Protein AF-A0A515KL90-F1 (afdb_monomer_lite)

Secondary structure (DSSP, 8-state):
-----HHHHHHHHHHHHHHTT---------------------------------GGG-EEE-S-S-GGG-EEEEEEE-TTS-EEEEEEESTTSPPEEEEEE-HHHHHHHHHHHHHHHHHHHHHHHHHHHH---------------

Structure (mmCIF, N/CA/C/O backbone):
data_AF-A0A515KL90-F1
#
_entry.id   AF-A0A515KL90-F1
#
loop_
_atom_site.group_PDB
_atom_site.id
_atom_site.type_symbol
_atom_site.label_atom_id
_atom_site.label_alt_id
_atom_site.label_comp_id
_atom_site.label_asym_id
_atom_site.label_entity_id
_atom_site.label_seq_id
_atom_site.pdbx_PDB_ins_code
_atom_site.Cartn_x
_atom_site.Cartn_y
_atom_site.Cartn_z
_atom_site.occupancy
_atom_site.B_iso_or_equiv
_atom_site.auth_seq_id
_atom_site.auth_comp_id
_atom_site.auth_asym_id
_atom_site.auth_atom_id
_atom_site.pdbx_PDB_model_num
ATOM 1 N N . MET A 1 1 ? -17.545 51.497 -11.506 1.00 38.62 1 MET A N 1
ATOM 2 C CA . MET A 1 1 ? -17.736 50.418 -10.517 1.00 38.62 1 MET A CA 1
ATOM 3 C C . MET A 1 1 ? -17.030 49.197 -11.082 1.00 38.62 1 MET A C 1
ATOM 5 O O . MET A 1 1 ? -17.536 48.622 -12.034 1.00 38.62 1 MET A O 1
ATOM 9 N N . THR A 1 2 ? -15.804 48.921 -10.634 1.00 57.00 2 THR A N 1
ATOM 10 C CA . THR A 1 2 ? -14.936 47.894 -11.232 1.00 57.00 2 THR A CA 1
ATOM 11 C C . THR A 1 2 ? -15.284 46.550 -10.607 1.00 57.00 2 THR A C 1
ATOM 13 O O . THR A 1 2 ? -15.122 46.346 -9.409 1.00 57.00 2 THR A O 1
ATOM 16 N N . GLN A 1 3 ? -15.892 45.702 -11.425 1.00 58.38 3 GLN A N 1
ATOM 17 C CA . GLN A 1 3 ? -16.399 44.380 -11.093 1.00 58.38 3 GLN A CA 1
ATOM 18 C C . GLN A 1 3 ? -15.231 43.485 -10.653 1.00 58.38 3 GLN A C 1
ATOM 20 O O . GLN A 1 3 ? -14.268 43.358 -11.401 1.00 58.38 3 GLN A O 1
ATOM 25 N N . ASN A 1 4 ? -15.307 42.912 -9.445 1.00 65.56 4 ASN A N 1
ATOM 26 C CA . ASN A 1 4 ? -14.346 41.927 -8.937 1.00 65.56 4 ASN A CA 1
ATOM 27 C C . ASN A 1 4 ? -14.208 40.789 -9.952 1.00 65.56 4 ASN A C 1
ATOM 29 O O . ASN A 1 4 ? -15.137 39.993 -10.118 1.00 65.56 4 ASN A O 1
ATOM 33 N N . ASP A 1 5 ? -13.070 40.742 -10.640 1.00 77.44 5 ASP A N 1
ATOM 34 C CA . ASP A 1 5 ? -12.732 39.644 -11.531 1.00 77.44 5 ASP A CA 1
ATOM 35 C C . ASP A 1 5 ? -12.526 38.385 -10.665 1.00 77.44 5 ASP A C 1
ATOM 37 O O . ASP A 1 5 ? -11.712 38.404 -9.734 1.00 77.44 5 ASP A O 1
ATOM 41 N N . PRO A 1 6 ? -13.265 37.290 -10.912 1.00 74.69 6 PRO A N 1
ATOM 42 C CA . PRO A 1 6 ? -13.097 36.040 -10.172 1.00 74.69 6 PRO A CA 1
ATOM 43 C C . PRO A 1 6 ? -11.667 35.479 -10.260 1.00 74.69 6 PRO A C 1
ATOM 45 O O . PRO A 1 6 ? -11.245 34.740 -9.370 1.00 74.69 6 PRO A O 1
ATOM 48 N N . THR A 1 7 ? -10.903 35.860 -11.285 1.00 76.25 7 THR A N 1
ATOM 49 C CA . THR A 1 7 ? -9.489 35.503 -11.449 1.00 76.25 7 THR A CA 1
ATOM 50 C C . THR A 1 7 ? -8.610 36.185 -10.401 1.00 76.25 7 THR A C 1
ATOM 52 O O . THR A 1 7 ? -7.767 35.529 -9.792 1.00 76.25 7 THR A O 1
ATOM 55 N N . ASP A 1 8 ? -8.845 37.469 -10.123 1.00 76.31 8 ASP A N 1
ATOM 56 C CA . ASP A 1 8 ? -8.096 38.229 -9.112 1.00 76.31 8 ASP A CA 1
ATOM 57 C C . ASP A 1 8 ? -8.359 37.679 -7.707 1.00 76.31 8 ASP A C 1
ATOM 59 O O . ASP A 1 8 ? -7.444 37.534 -6.895 1.00 76.31 8 ASP A O 1
ATOM 63 N N . HIS A 1 9 ? -9.604 37.271 -7.441 1.00 78.81 9 HIS A N 1
ATOM 64 C CA . HIS A 1 9 ? -9.962 36.623 -6.182 1.00 78.81 9 HIS A CA 1
ATOM 65 C C . HIS A 1 9 ? -9.273 35.256 -6.019 1.00 78.81 9 HIS A C 1
ATOM 67 O O . HIS A 1 9 ? -8.846 34.900 -4.918 1.00 78.81 9 HIS A O 1
ATOM 73 N N . ALA A 1 10 ? -9.139 34.483 -7.101 1.00 82.31 10 ALA A N 1
ATOM 74 C CA . ALA A 1 10 ? -8.422 33.210 -7.074 1.00 82.31 10 ALA A CA 1
ATOM 75 C C . ALA A 1 10 ? -6.915 33.408 -6.833 1.00 82.31 10 ALA A C 1
ATOM 77 O O . ALA A 1 10 ? -6.324 32.698 -6.018 1.00 82.31 10 ALA A O 1
ATOM 78 N N . LEU A 1 11 ? -6.302 34.404 -7.480 1.00 82.56 11 LEU A N 1
ATOM 79 C CA . LEU A 1 11 ? -4.885 34.728 -7.296 1.00 82.56 11 LEU A CA 1
ATOM 80 C C . LEU A 1 11 ? -4.586 35.243 -5.880 1.00 82.56 11 LEU A C 1
ATOM 82 O O . LEU A 1 11 ? -3.605 34.812 -5.274 1.00 82.56 11 LEU A O 1
ATOM 86 N N . ALA A 1 12 ? -5.454 36.086 -5.315 1.00 85.12 12 ALA A N 1
ATOM 87 C CA . ALA A 1 12 ? -5.316 36.573 -3.943 1.00 85.12 12 ALA A CA 1
ATOM 88 C C . ALA A 1 12 ? -5.388 35.436 -2.905 1.00 85.12 12 ALA A C 1
ATOM 90 O O . ALA A 1 12 ? -4.605 35.410 -1.953 1.00 85.12 12 ALA A O 1
ATOM 91 N N . ALA A 1 13 ? -6.280 34.459 -3.107 1.00 78.19 13 ALA A N 1
ATOM 92 C CA . ALA A 1 13 ? -6.400 33.300 -2.224 1.00 78.19 13 ALA A CA 1
ATOM 93 C C . ALA A 1 13 ? -5.145 32.409 -2.253 1.00 78.19 13 ALA A C 1
ATOM 95 O O . ALA A 1 13 ? -4.674 31.968 -1.205 1.00 78.19 13 ALA A O 1
ATOM 96 N N . ILE A 1 14 ? -4.565 32.183 -3.438 1.00 78.31 14 ILE A N 1
ATOM 97 C CA . ILE A 1 14 ? -3.332 31.393 -3.591 1.00 78.31 14 ILE A CA 1
ATOM 98 C C . ILE A 1 14 ? -2.137 32.119 -2.953 1.00 78.31 14 ILE A C 1
ATOM 100 O O . ILE A 1 14 ? -1.339 31.487 -2.260 1.00 78.31 14 ILE A O 1
ATOM 104 N N . ALA A 1 15 ? -2.036 33.442 -3.128 1.00 77.69 15 ALA A N 1
ATOM 105 C CA . ALA A 1 15 ? -0.982 34.249 -2.513 1.00 77.69 15 ALA A CA 1
ATOM 106 C C . ALA A 1 15 ? -1.043 34.214 -0.976 1.00 77.69 15 ALA A C 1
ATOM 108 O O . ALA A 1 15 ? -0.008 34.072 -0.330 1.00 77.69 15 ALA A O 1
ATOM 109 N N . SER A 1 16 ? -2.248 34.261 -0.393 1.00 73.00 16 SER A N 1
ATOM 110 C CA . SER A 1 16 ? -2.429 34.169 1.060 1.00 73.00 16 SER A CA 1
ATOM 111 C C . SER A 1 16 ? -1.904 32.844 1.620 1.00 73.00 16 SER A C 1
ATOM 113 O O . SER A 1 16 ? -1.227 32.844 2.639 1.00 73.00 16 SER A O 1
ATOM 115 N N . ILE A 1 17 ? -2.126 31.718 0.938 1.00 74.62 17 ILE A N 1
ATOM 116 C CA . ILE A 1 17 ? -1.664 30.399 1.407 1.00 74.62 17 ILE A CA 1
ATOM 117 C C . ILE A 1 17 ? -0.127 30.296 1.400 1.00 74.62 17 ILE A C 1
ATOM 119 O O . ILE A 1 17 ? 0.454 29.715 2.318 1.00 74.62 17 ILE A O 1
ATOM 123 N N . LEU A 1 18 ? 0.543 30.871 0.394 1.00 69.00 18 LEU A N 1
ATOM 124 C CA . LEU A 1 18 ? 2.009 30.862 0.317 1.00 69.00 18 LEU A CA 1
ATOM 125 C C . LEU A 1 18 ? 2.672 31.756 1.375 1.00 69.00 18 LEU A C 1
ATOM 127 O O . LEU A 1 18 ? 3.726 31.388 1.891 1.00 69.00 18 LEU A O 1
ATOM 131 N N . ASP A 1 19 ? 2.053 32.885 1.722 1.00 61.62 19 ASP A N 1
ATOM 132 C CA . ASP A 1 19 ? 2.598 33.849 2.690 1.00 61.62 19 ASP A CA 1
ATOM 133 C C . ASP A 1 19 ? 2.660 33.286 4.126 1.00 61.62 19 ASP A C 1
ATOM 135 O O . ASP A 1 19 ? 3.561 33.611 4.894 1.00 61.62 19 ASP A O 1
ATOM 139 N N . HIS A 1 20 ? 1.780 32.338 4.470 1.00 58.44 20 HIS A N 1
ATOM 140 C CA . HIS A 1 20 ? 1.755 31.696 5.795 1.00 58.44 20 HIS A CA 1
ATOM 141 C C . HIS A 1 20 ? 2.801 30.576 5.976 1.00 58.44 20 HIS A C 1
ATOM 143 O O . HIS A 1 20 ? 2.904 30.002 7.056 1.00 58.44 20 HIS A O 1
ATOM 149 N N . SER A 1 21 ? 3.586 30.230 4.948 1.00 54.78 21 SER A N 1
ATOM 150 C CA . SER A 1 21 ? 4.538 29.102 5.012 1.00 54.78 21 SER A CA 1
ATOM 151 C C . SER A 1 21 ? 5.957 29.490 5.450 1.00 54.78 21 SER A C 1
ATOM 153 O O . SER A 1 21 ? 6.884 28.695 5.291 1.00 54.78 21 SER A O 1
ATOM 155 N N . HIS A 1 22 ? 6.165 30.693 5.995 1.00 48.72 22 HIS A N 1
ATOM 156 C CA . HIS A 1 22 ? 7.507 31.177 6.330 1.00 48.72 22 HIS A CA 1
ATOM 157 C C . HIS A 1 22 ? 7.631 31.798 7.730 1.00 48.72 22 HIS A C 1
ATOM 159 O O . HIS A 1 22 ? 8.278 32.828 7.907 1.00 48.72 22 HIS A O 1
ATOM 165 N N . GLU A 1 23 ? 7.088 31.134 8.751 1.00 45.34 23 GLU A N 1
ATOM 166 C CA . GLU A 1 23 ? 7.444 31.413 10.147 1.00 45.34 23 GLU A CA 1
ATOM 167 C C . GLU A 1 23 ? 8.494 30.405 10.640 1.00 45.34 23 GLU A C 1
ATOM 169 O O . GLU A 1 23 ? 8.210 29.266 11.007 1.00 45.34 23 GLU A O 1
ATOM 174 N N . LYS A 1 24 ? 9.755 30.846 10.617 1.00 48.97 24 LYS A N 1
ATOM 175 C CA . LYS A 1 24 ? 10.867 30.226 11.346 1.00 48.97 24 LYS A CA 1
ATOM 176 C C . LYS A 1 24 ? 10.708 30.491 12.847 1.00 48.97 24 LYS A C 1
ATOM 178 O O . LYS A 1 24 ? 10.424 31.629 13.215 1.00 48.97 24 LYS A O 1
ATOM 183 N N . PRO A 1 25 ? 11.117 29.554 13.711 1.00 42.28 25 PRO A N 1
ATOM 184 C CA . PRO A 1 25 ? 11.769 29.912 14.955 1.00 42.28 25 PRO A CA 1
ATOM 185 C C . PRO A 1 25 ? 13.264 29.595 14.858 1.00 42.28 25 PRO A C 1
ATOM 187 O O . PRO A 1 25 ? 13.688 28.441 14.819 1.00 42.28 25 PRO A O 1
ATOM 190 N N . ASP A 1 26 ? 14.061 30.660 14.830 1.00 40.28 26 ASP A N 1
ATOM 191 C CA . ASP A 1 26 ? 15.465 30.642 15.218 1.00 40.28 26 ASP A CA 1
ATOM 192 C C . ASP A 1 26 ? 15.580 30.227 16.693 1.00 40.28 26 ASP A C 1
ATOM 194 O O . ASP A 1 26 ? 15.005 30.860 17.581 1.00 40.28 26 ASP A O 1
ATOM 198 N N . SER A 1 27 ? 16.384 29.208 16.986 1.00 41.50 27 SER A N 1
ATOM 199 C CA . SER A 1 27 ? 17.139 29.150 18.239 1.00 41.50 27 SER A CA 1
ATOM 200 C C . SER A 1 27 ? 18.439 28.382 18.031 1.00 41.50 27 SER A C 1
ATOM 202 O O . SER A 1 27 ? 18.503 27.336 17.394 1.00 41.50 27 SER A O 1
ATOM 204 N N . LYS A 1 28 ? 19.494 29.028 18.510 1.00 39.31 28 LYS A N 1
ATOM 205 C CA . LYS A 1 28 ? 20.901 28.936 18.132 1.00 39.31 28 LYS A CA 1
ATOM 206 C C . LYS A 1 28 ? 21.697 28.162 19.187 1.00 39.31 28 LYS A C 1
ATOM 208 O O . LYS A 1 28 ? 21.458 28.375 20.369 1.00 39.31 28 LYS A O 1
ATOM 213 N N . ALA A 1 29 ? 22.728 27.452 18.708 1.00 40.91 29 ALA A N 1
ATOM 214 C CA . ALA A 1 29 ? 23.838 26.809 19.437 1.00 40.91 29 ALA A CA 1
ATOM 215 C C . ALA A 1 29 ? 23.430 25.574 20.274 1.00 40.91 29 ALA A C 1
ATOM 217 O O . ALA A 1 29 ? 22.379 25.562 20.889 1.00 40.91 29 ALA A O 1
ATOM 218 N N . GLU A 1 30 ? 24.172 24.468 20.315 1.00 35.62 30 GLU A N 1
ATOM 219 C CA . GLU A 1 30 ? 25.628 24.315 20.316 1.00 35.62 30 GLU A CA 1
ATOM 220 C C . GLU A 1 30 ? 26.015 22.888 19.866 1.00 35.62 30 GLU A C 1
ATOM 222 O O . GLU A 1 30 ? 25.303 21.919 20.119 1.00 35.62 30 GLU A O 1
ATOM 227 N N . VAL A 1 31 ? 27.142 22.773 19.167 1.00 42.38 31 VAL A N 1
ATOM 228 C CA . VAL A 1 31 ? 27.790 21.522 18.733 1.00 42.38 31 VAL A CA 1
ATOM 229 C C . VAL A 1 31 ? 28.717 21.035 19.846 1.00 42.38 31 VAL A C 1
ATOM 231 O O . VAL A 1 31 ? 29.485 21.868 20.307 1.00 42.38 31 VAL A O 1
ATOM 234 N N . VAL A 1 32 ? 28.702 19.735 20.196 1.00 44.28 32 VAL A N 1
ATOM 235 C CA . VAL A 1 32 ? 29.842 18.803 20.472 1.00 44.28 32 VAL A CA 1
ATOM 236 C C . VAL A 1 32 ? 29.362 17.561 21.286 1.00 44.28 32 VAL A C 1
ATOM 238 O O . VAL A 1 32 ? 28.248 17.579 21.796 1.00 44.28 32 VAL A O 1
ATOM 241 N N . PRO A 1 33 ? 30.116 16.442 21.382 1.00 39.00 33 PRO A N 1
ATOM 242 C CA . PRO A 1 33 ? 30.090 15.291 20.476 1.00 39.00 33 PRO A CA 1
ATOM 243 C C . PRO A 1 33 ? 29.620 13.977 21.156 1.00 39.00 33 PRO A C 1
ATOM 245 O O . PRO A 1 33 ? 29.484 13.886 22.373 1.00 39.00 33 PRO A O 1
ATOM 248 N N . LEU A 1 34 ? 29.413 12.925 20.351 1.00 50.72 34 LEU A N 1
ATOM 249 C CA . LEU A 1 34 ? 29.278 11.535 20.814 1.00 50.72 34 LEU A CA 1
ATOM 250 C C . LEU A 1 34 ? 30.569 11.075 21.522 1.00 50.72 34 LEU A C 1
ATOM 252 O O . LEU A 1 34 ? 31.564 10.863 20.831 1.00 50.72 34 LEU A O 1
ATOM 256 N N . THR A 1 35 ? 30.517 10.819 22.836 1.00 33.50 35 THR A N 1
ATOM 257 C CA . THR A 1 35 ? 31.458 9.913 23.526 1.00 33.50 35 THR A CA 1
ATOM 258 C C . THR A 1 35 ? 30.791 9.222 24.727 1.00 33.50 35 THR A C 1
ATOM 260 O O . THR A 1 35 ? 30.573 9.823 25.770 1.00 33.50 35 THR A O 1
ATOM 263 N N . GLU A 1 36 ? 30.464 7.947 24.510 1.00 41.34 36 GLU A N 1
ATOM 264 C CA . GLU A 1 36 ? 30.721 6.777 25.369 1.00 41.34 36 GLU A CA 1
ATOM 265 C C . GLU A 1 36 ? 30.201 6.679 26.833 1.00 41.34 36 GLU A C 1
ATOM 267 O O . GLU A 1 36 ? 30.665 7.337 27.754 1.00 41.34 36 GLU A O 1
ATOM 272 N N . VAL A 1 37 ? 29.332 5.668 26.998 1.00 45.28 37 VAL A N 1
ATOM 273 C CA . VAL A 1 37 ? 29.177 4.662 28.076 1.00 45.28 37 VAL A CA 1
ATOM 274 C C . VAL A 1 37 ? 28.796 5.025 29.525 1.00 45.28 37 VAL A C 1
ATOM 276 O O . VAL A 1 37 ? 29.529 5.644 30.284 1.00 45.28 37 VAL A O 1
ATOM 279 N N . ALA A 1 38 ? 27.725 4.324 29.927 1.00 35.19 38 ALA A N 1
ATOM 280 C CA . ALA A 1 38 ? 27.533 3.579 31.177 1.00 35.19 38 ALA A CA 1
ATOM 281 C C . ALA A 1 38 ? 26.578 4.149 32.244 1.00 35.19 38 ALA A C 1
ATOM 283 O O . ALA A 1 38 ? 26.678 5.281 32.696 1.00 35.19 38 ALA A O 1
ATOM 284 N N . ALA A 1 39 ? 25.756 3.205 32.721 1.00 33.53 39 ALA A N 1
ATOM 285 C CA . ALA A 1 39 ? 25.098 3.125 34.025 1.00 33.53 39 ALA A CA 1
ATOM 286 C C . ALA A 1 39 ? 23.722 3.800 34.194 1.00 33.53 39 ALA A C 1
ATOM 288 O O . ALA A 1 39 ? 23.585 4.949 34.593 1.00 33.53 39 ALA A O 1
ATOM 289 N N . ALA A 1 40 ? 22.699 2.972 33.955 1.00 45.72 40 ALA A N 1
ATOM 290 C CA . ALA A 1 40 ? 21.466 2.823 34.731 1.00 45.72 40 ALA A CA 1
ATOM 291 C C . ALA A 1 40 ? 21.095 3.951 35.717 1.00 45.72 40 ALA A C 1
ATOM 293 O O . ALA A 1 40 ? 21.588 4.000 36.844 1.00 45.72 40 ALA A O 1
ATOM 294 N N . ALA A 1 41 ? 20.083 4.736 35.348 1.00 35.50 41 ALA A N 1
ATOM 295 C CA . ALA A 1 41 ? 19.218 5.430 36.292 1.00 35.50 41 ALA A CA 1
ATOM 296 C C . ALA A 1 41 ? 17.804 5.526 35.705 1.00 35.50 41 ALA A C 1
ATOM 298 O O . ALA A 1 41 ? 17.612 5.919 34.558 1.00 35.50 41 ALA A O 1
ATOM 299 N N . VAL A 1 42 ? 16.820 5.120 36.506 1.00 50.19 42 VAL A N 1
ATOM 300 C CA . VAL A 1 42 ? 15.386 5.165 36.214 1.00 50.19 42 VAL A CA 1
ATOM 301 C C . VAL A 1 42 ? 14.972 6.607 35.913 1.00 50.19 42 VAL A C 1
ATOM 303 O O . VAL A 1 42 ? 14.784 7.412 36.821 1.00 50.19 42 VAL A O 1
ATOM 306 N N . ALA A 1 43 ? 14.802 6.923 34.636 1.00 38.81 43 ALA A N 1
ATOM 307 C CA . ALA A 1 43 ? 14.114 8.111 34.168 1.00 38.81 43 ALA A CA 1
ATOM 308 C C . ALA A 1 43 ? 13.005 7.620 33.243 1.00 38.81 43 ALA A C 1
ATOM 310 O O . ALA A 1 43 ? 13.269 6.907 32.279 1.00 38.81 43 ALA A O 1
ATOM 311 N N . ARG A 1 44 ? 11.752 7.954 33.568 1.00 46.53 44 ARG A N 1
ATOM 312 C CA . ARG A 1 44 ? 10.654 7.865 32.607 1.00 46.53 44 ARG A CA 1
ATOM 313 C C . ARG A 1 44 ? 11.092 8.656 31.377 1.00 46.53 44 ARG A C 1
ATOM 315 O O . ARG A 1 44 ? 11.088 9.884 31.426 1.00 46.53 44 ARG A O 1
ATOM 322 N N . GLU A 1 45 ? 11.495 7.962 30.316 1.00 48.31 45 GLU A N 1
ATOM 323 C CA . GLU A 1 45 ? 11.571 8.570 28.995 1.00 48.31 45 GLU A CA 1
ATOM 324 C C . GLU A 1 45 ? 10.212 9.237 28.747 1.00 48.31 45 GLU A C 1
ATOM 326 O O . GLU A 1 45 ? 9.175 8.612 29.020 1.00 48.31 45 GLU A O 1
ATOM 331 N N . PRO A 1 46 ? 10.162 10.507 28.308 1.00 46.56 46 PRO A N 1
ATOM 332 C CA . PRO A 1 46 ? 8.927 11.025 27.759 1.00 46.56 46 PRO A CA 1
ATOM 333 C C . PRO A 1 46 ? 8.599 10.087 26.606 1.00 46.56 46 PRO A C 1
ATOM 335 O O . PRO A 1 46 ? 9.360 10.014 25.643 1.00 46.56 46 PRO A O 1
ATOM 338 N N . ALA A 1 47 ? 7.528 9.304 26.760 1.00 52.66 47 ALA A N 1
ATOM 339 C CA . ALA A 1 47 ? 7.005 8.476 25.695 1.00 52.66 47 ALA A CA 1
ATOM 340 C C . ALA A 1 47 ? 6.911 9.385 24.475 1.00 52.66 47 ALA A C 1
ATOM 342 O O . ALA A 1 47 ? 6.131 10.340 24.469 1.00 52.66 47 ALA A O 1
ATOM 343 N N . VAL A 1 48 ? 7.785 9.148 23.496 1.00 55.81 48 VAL A N 1
ATOM 344 C CA . VAL A 1 48 ? 7.660 9.761 22.187 1.00 55.81 48 VAL A CA 1
ATOM 345 C C . VAL A 1 48 ? 6.258 9.366 21.768 1.00 55.81 48 VAL A C 1
ATOM 347 O O . VAL A 1 48 ? 5.981 8.176 21.623 1.00 55.81 48 VAL A O 1
ATOM 350 N N . LEU A 1 49 ? 5.349 10.341 21.722 1.00 51.72 49 LEU A N 1
ATOM 351 C CA . LEU A 1 49 ? 3.996 10.140 21.240 1.00 51.72 49 LEU A CA 1
ATOM 352 C C . LEU A 1 49 ? 4.159 9.779 19.768 1.00 51.72 49 LEU A C 1
ATOM 354 O O . LEU A 1 49 ? 4.179 10.650 18.901 1.00 51.72 49 LEU A O 1
ATOM 358 N N . THR A 1 50 ? 4.375 8.496 19.484 1.00 55.81 50 THR A N 1
ATOM 359 C CA . THR A 1 50 ? 4.145 7.980 18.152 1.00 55.81 50 THR A CA 1
ATOM 360 C C . THR A 1 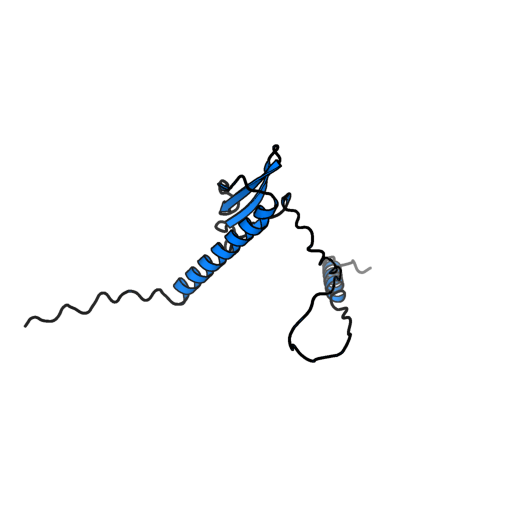50 ? 2.699 8.349 1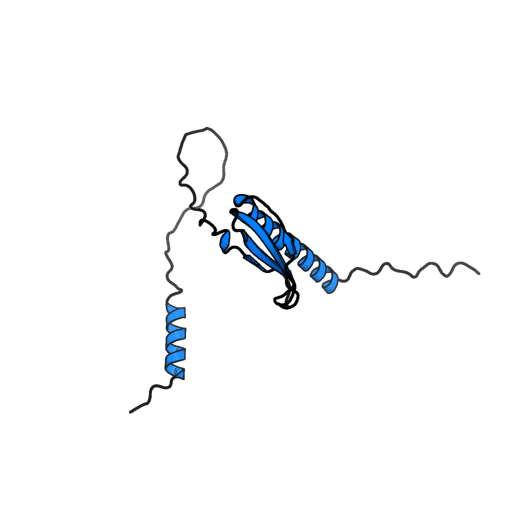7.863 1.00 55.81 50 THR A C 1
ATOM 362 O O . THR A 1 50 ? 1.830 7.998 18.668 1.00 55.81 50 THR A O 1
ATOM 365 N N . PRO A 1 51 ? 2.422 9.131 16.804 1.00 62.75 51 PRO A N 1
ATOM 366 C CA . PRO A 1 51 ? 1.045 9.389 16.431 1.00 62.75 51 PRO A CA 1
ATOM 367 C C . PRO A 1 51 ? 0.384 8.021 16.313 1.00 62.75 51 PRO A C 1
ATOM 369 O O . PRO A 1 51 ? 0.899 7.146 15.612 1.00 62.75 51 PRO A O 1
ATOM 372 N N . GLU A 1 52 ? -0.659 7.798 17.107 1.00 70.69 52 GLU A N 1
ATOM 373 C CA . GLU A 1 52 ? -1.336 6.513 17.154 1.00 70.69 52 GLU A CA 1
ATOM 374 C C . GLU A 1 52 ? -1.921 6.282 15.763 1.00 70.69 52 GLU A C 1
ATOM 376 O O . GLU A 1 52 ? -2.871 6.946 15.353 1.00 70.69 52 GLU A O 1
ATOM 381 N N . ILE A 1 53 ? -1.260 5.426 14.980 1.00 81.00 53 ILE A N 1
ATOM 382 C CA . ILE A 1 53 ? -1.684 5.147 13.616 1.00 81.00 53 ILE A CA 1
ATOM 383 C C . ILE A 1 53 ? -3.035 4.454 13.716 1.00 81.00 53 ILE A C 1
ATOM 385 O O . ILE A 1 53 ? -3.161 3.379 14.313 1.00 81.00 53 ILE A O 1
ATOM 389 N N . ASP A 1 54 ? -4.038 5.078 13.114 1.00 90.00 54 ASP A N 1
ATOM 390 C CA . ASP A 1 54 ? -5.337 4.462 12.945 1.00 90.00 54 ASP A CA 1
ATOM 391 C C . ASP A 1 54 ? -5.220 3.319 11.929 1.00 90.00 54 ASP A C 1
ATOM 393 O O . ASP A 1 54 ? -5.145 3.523 10.717 1.00 90.00 54 ASP A O 1
ATOM 397 N N . VAL A 1 55 ? -5.140 2.094 12.453 1.00 91.31 55 VAL A N 1
ATOM 398 C CA . VAL A 1 55 ? -4.990 0.877 11.651 1.00 91.31 55 VAL A CA 1
ATOM 399 C C . VAL A 1 55 ? -6.192 0.686 10.729 1.00 91.31 55 VAL A C 1
ATOM 401 O O . VAL A 1 55 ? -6.008 0.199 9.622 1.00 91.31 55 VAL A O 1
ATOM 404 N N . ASP A 1 56 ? -7.393 1.098 11.138 1.00 91.25 56 ASP A N 1
ATOM 405 C CA . ASP A 1 56 ? -8.621 0.872 10.370 1.00 91.25 56 ASP A CA 1
ATOM 406 C C . ASP A 1 56 ? -8.674 1.714 9.081 1.00 91.25 56 ASP A C 1
ATOM 408 O O . ASP A 1 56 ? -9.293 1.308 8.097 1.00 91.25 56 ASP A O 1
ATOM 412 N N . SER A 1 57 ? -7.979 2.857 9.043 1.00 92.69 57 SER A N 1
ATOM 413 C CA . SER A 1 57 ? -7.829 3.696 7.843 1.00 92.69 57 SER A CA 1
ATOM 414 C C . SER A 1 57 ? -6.480 3.522 7.135 1.00 92.69 57 SER A C 1
ATOM 416 O O . SER A 1 57 ? -6.206 4.179 6.121 1.00 92.69 57 SER A O 1
ATOM 418 N N . TYR A 1 58 ? -5.630 2.614 7.623 1.00 96.50 58 TYR A N 1
ATOM 419 C CA . TYR A 1 58 ? -4.276 2.469 7.114 1.00 96.50 58 TYR A CA 1
ATOM 420 C C . TYR A 1 58 ? -4.250 1.869 5.706 1.00 96.50 58 TYR A C 1
ATOM 422 O O . TYR A 1 58 ? -4.755 0.775 5.442 1.00 96.50 58 TYR A O 1
ATOM 430 N N . SER A 1 59 ? -3.609 2.575 4.776 1.00 96.69 59 SER A N 1
ATOM 431 C CA . SER A 1 59 ? -3.418 2.086 3.414 1.00 96.69 59 SER A CA 1
ATOM 432 C C . SER A 1 59 ? -2.137 2.620 2.787 1.00 96.69 59 SER A C 1
ATOM 434 O O . SER A 1 59 ? -1.640 3.688 3.145 1.00 96.69 59 SER A O 1
ATOM 436 N N . LYS A 1 60 ? -1.598 1.867 1.826 1.00 97.19 60 LYS A N 1
ATOM 437 C CA . LYS A 1 60 ? -0.433 2.263 1.031 1.00 97.19 60 LYS A CA 1
ATOM 438 C C . LYS A 1 60 ? -0.618 1.934 -0.438 1.00 97.19 60 LYS A C 1
ATOM 440 O O . LYS A 1 60 ? -1.271 0.957 -0.802 1.00 97.19 60 LYS A O 1
ATOM 445 N N . LEU A 1 61 ? 0.010 2.747 -1.281 1.00 96.75 61 LEU A N 1
ATOM 446 C CA . LEU A 1 61 ? 0.111 2.527 -2.718 1.00 96.75 61 LEU A CA 1
ATOM 447 C C . LEU A 1 61 ? 1.519 2.042 -3.067 1.00 96.75 61 LEU A C 1
ATOM 449 O O . LEU A 1 61 ? 2.513 2.530 -2.534 1.00 96.75 61 LEU A O 1
ATOM 453 N N . GLY A 1 62 ? 1.600 1.084 -3.981 1.00 95.56 62 GLY A N 1
ATOM 454 C CA . GLY A 1 62 ? 2.853 0.564 -4.505 1.00 95.56 62 GLY A CA 1
ATOM 455 C C . GLY A 1 62 ? 3.575 1.543 -5.437 1.00 95.56 62 GLY A C 1
ATOM 456 O O . GLY A 1 62 ? 3.062 2.603 -5.784 1.00 95.56 62 GLY A O 1
ATOM 457 N N . PRO A 1 63 ? 4.791 1.207 -5.875 1.00 95.00 63 PRO A N 1
ATOM 458 C CA . PRO A 1 63 ? 5.501 1.963 -6.902 1.00 95.00 63 PRO A CA 1
ATOM 459 C C . PRO A 1 63 ? 4.866 1.801 -8.293 1.00 95.00 63 PRO A C 1
ATOM 461 O O . PRO A 1 63 ? 4.168 0.825 -8.562 1.00 95.00 63 PRO A O 1
ATOM 464 N N . GLY A 1 64 ? 5.185 2.719 -9.206 1.00 90.81 64 GLY A N 1
ATOM 465 C CA . GLY A 1 64 ? 4.847 2.620 -10.631 1.00 90.81 64 GLY A CA 1
ATOM 466 C C . GLY A 1 64 ? 4.159 3.879 -11.155 1.00 90.81 64 GLY A C 1
ATOM 467 O O . GLY A 1 64 ? 3.522 4.565 -10.367 1.00 90.81 64 GLY A O 1
ATOM 468 N N . PRO A 1 65 ? 4.276 4.220 -12.449 1.00 87.62 65 PRO A N 1
ATOM 469 C CA . PRO A 1 65 ? 3.772 5.488 -12.991 1.00 87.62 65 PRO A CA 1
ATOM 470 C C . PRO A 1 65 ? 2.264 5.490 -13.287 1.00 87.62 65 PRO A C 1
ATOM 472 O O . PRO A 1 65 ? 1.665 6.555 -13.363 1.00 87.62 65 PRO A O 1
ATOM 475 N N . LEU A 1 66 ? 1.649 4.315 -13.445 1.00 92.50 66 LEU A N 1
ATOM 476 C CA . LEU A 1 66 ? 0.257 4.170 -13.864 1.00 92.50 66 LEU A CA 1
ATOM 477 C C . LEU A 1 66 ? -0.590 3.590 -12.731 1.00 92.50 66 LEU A C 1
ATOM 479 O O . LEU A 1 66 ? -0.336 2.475 -12.274 1.00 92.50 66 LEU A O 1
ATOM 483 N N . ASP A 1 67 ? -1.636 4.310 -12.330 1.00 90.50 67 ASP A N 1
ATOM 484 C CA . ASP A 1 67 ? -2.545 3.870 -11.265 1.00 90.50 67 ASP A CA 1
ATOM 485 C C . ASP A 1 67 ? -3.261 2.559 -11.613 1.00 90.50 67 ASP A C 1
ATOM 487 O O . ASP A 1 67 ? -3.496 1.739 -10.733 1.00 90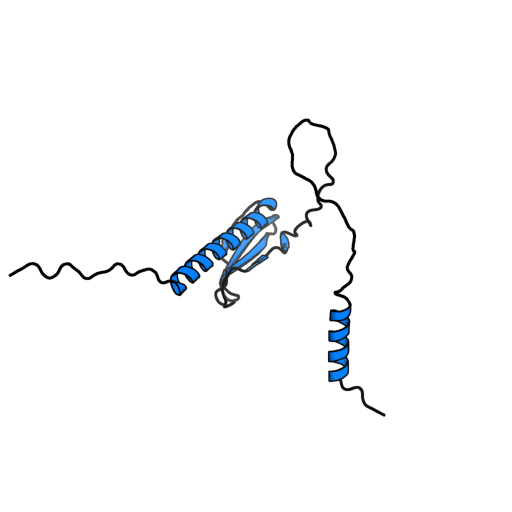.50 67 ASP A O 1
ATOM 491 N N . ALA A 1 68 ? -3.540 2.314 -12.898 1.00 89.69 68 ALA A N 1
ATOM 492 C CA . ALA A 1 68 ? -4.234 1.115 -13.378 1.00 89.69 68 ALA A CA 1
ATOM 493 C C . ALA A 1 68 ? -3.500 -0.207 -13.080 1.00 89.69 68 ALA A C 1
ATOM 495 O O . ALA A 1 68 ? -4.130 -1.260 -13.065 1.00 89.69 68 ALA A O 1
ATOM 496 N N . ILE A 1 69 ? -2.185 -0.160 -12.845 1.00 89.38 69 ILE A N 1
ATOM 497 C CA . ILE A 1 69 ? -1.344 -1.344 -12.591 1.00 89.38 69 ILE A CA 1
ATOM 498 C C . ILE A 1 69 ? -0.637 -1.289 -11.233 1.00 89.38 69 ILE A C 1
ATOM 500 O O . ILE A 1 69 ? 0.162 -2.167 -10.911 1.00 89.38 69 ILE A O 1
ATOM 504 N N . ARG A 1 70 ? -0.877 -0.240 -10.441 1.00 93.81 70 ARG A N 1
ATOM 505 C CA . ARG A 1 70 ? -0.195 -0.031 -9.165 1.00 93.81 70 ARG A CA 1
ATOM 506 C C . ARG A 1 70 ? -0.867 -0.859 -8.076 1.00 93.81 70 ARG A C 1
ATOM 508 O O . ARG A 1 70 ? -2.089 -0.909 -7.990 1.00 93.81 70 ARG A O 1
ATOM 515 N N . PHE A 1 71 ? -0.071 -1.472 -7.208 1.00 95.94 71 PHE A N 1
ATOM 516 C CA . PHE A 1 71 ? -0.609 -2.134 -6.023 1.00 95.94 71 PHE A CA 1
ATOM 517 C C . PHE A 1 71 ? -1.240 -1.122 -5.058 1.00 95.94 71 PHE A C 1
ATOM 519 O O . PHE A 1 71 ? -0.755 0.000 -4.914 1.00 95.94 71 PHE A O 1
ATOM 526 N N . ARG A 1 72 ? -2.281 -1.539 -4.347 1.00 96.56 72 ARG A N 1
ATOM 527 C CA . ARG A 1 72 ? -2.836 -0.870 -3.174 1.00 96.56 72 ARG A CA 1
ATOM 528 C C . ARG A 1 72 ? -3.034 -1.910 -2.085 1.00 96.56 72 ARG A C 1
ATOM 530 O O . ARG A 1 72 ? -3.619 -2.957 -2.343 1.00 96.56 72 ARG A O 1
ATOM 537 N N . TRP A 1 73 ? -2.592 -1.586 -0.881 1.00 97.94 73 TRP A N 1
ATOM 538 C CA . TRP A 1 73 ? -2.836 -2.363 0.326 1.00 97.94 73 TRP A CA 1
ATOM 539 C C . TRP A 1 73 ? -3.700 -1.544 1.259 1.00 97.94 73 TRP A C 1
ATOM 541 O O . TRP A 1 73 ? -3.373 -0.390 1.526 1.00 97.94 73 TRP A O 1
ATOM 551 N N . THR A 1 74 ? -4.804 -2.113 1.723 1.00 97.00 74 THR A N 1
ATOM 552 C CA . THR A 1 74 ? -5.715 -1.451 2.662 1.00 97.00 74 THR A CA 1
ATOM 553 C C . THR A 1 74 ? -5.967 -2.388 3.829 1.00 97.00 74 THR A C 1
ATOM 555 O O . THR A 1 74 ? -6.292 -3.556 3.617 1.00 97.00 74 THR A O 1
ATOM 558 N N . ALA A 1 75 ? -5.771 -1.894 5.044 1.00 97.38 75 ALA A N 1
ATOM 559 C CA . 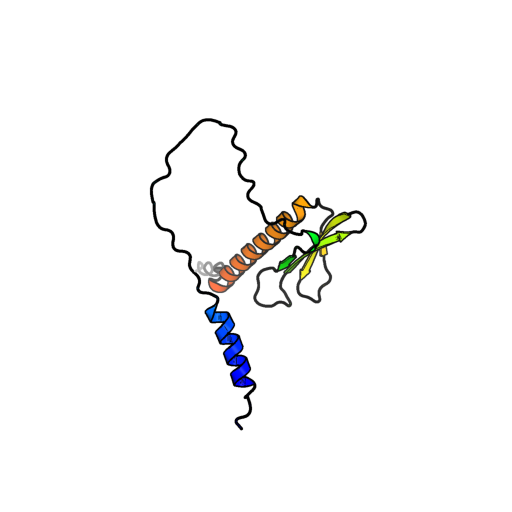ALA A 1 75 ? -6.172 -2.601 6.244 1.00 97.38 75 ALA A CA 1
ATOM 560 C C . ALA A 1 75 ? -7.701 -2.676 6.302 1.00 97.38 75 ALA A C 1
ATOM 562 O O . ALA A 1 75 ? -8.395 -1.709 5.990 1.00 97.38 75 ALA A O 1
ATOM 563 N N . ARG A 1 76 ? -8.228 -3.835 6.684 1.00 95.94 76 ARG A N 1
ATOM 564 C CA . ARG A 1 76 ? -9.658 -4.053 6.878 1.00 95.94 76 ARG A CA 1
ATOM 565 C C . ARG A 1 76 ? -9.872 -4.844 8.151 1.00 95.94 76 ARG A C 1
ATOM 567 O O . ARG A 1 76 ? -9.199 -5.844 8.382 1.00 95.94 76 ARG A O 1
ATOM 574 N N . ARG A 1 77 ? -10.846 -4.417 8.940 1.00 96.12 77 ARG A N 1
ATOM 575 C CA . ARG A 1 77 ? -11.334 -5.139 10.108 1.00 96.12 77 ARG A CA 1
ATOM 576 C C . ARG A 1 77 ? -12.660 -5.810 9.763 1.00 96.12 77 ARG A C 1
ATOM 578 O O . ARG A 1 77 ? -13.473 -5.211 9.061 1.00 96.12 77 ARG A O 1
ATOM 585 N N . ASP A 1 78 ? -12.847 -7.052 10.187 1.00 94.06 78 ASP A N 1
ATOM 586 C CA . ASP A 1 78 ? -14.136 -7.740 10.075 1.00 94.06 78 ASP A CA 1
ATOM 587 C C . ASP A 1 78 ? -15.007 -7.542 11.329 1.00 94.06 78 ASP A C 1
ATOM 589 O O . ASP A 1 78 ? -14.614 -6.878 12.295 1.00 94.06 78 ASP A O 1
ATOM 593 N N . ASP A 1 79 ? -16.201 -8.133 11.310 1.00 93.31 79 ASP A N 1
ATOM 594 C CA . ASP A 1 79 ? -17.172 -8.031 12.404 1.00 93.31 79 ASP A CA 1
ATOM 595 C C . ASP A 1 79 ? -16.706 -8.760 13.681 1.00 93.31 79 ASP A C 1
ATOM 597 O O . ASP A 1 79 ? -17.097 -8.398 14.793 1.00 93.31 79 ASP A O 1
ATOM 601 N N . GLU A 1 80 ? -15.818 -9.747 13.542 1.00 92.88 80 GLU A N 1
ATOM 602 C CA . GLU A 1 80 ? -15.195 -10.494 14.641 1.00 92.88 80 GLU A CA 1
ATOM 603 C C . GLU A 1 80 ?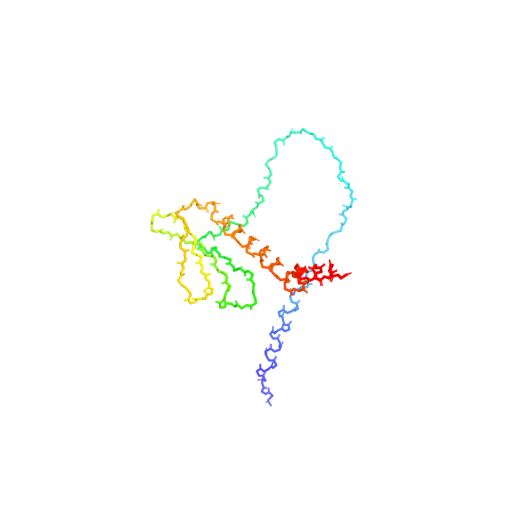 -13.971 -9.771 15.231 1.00 92.88 80 GLU A C 1
ATOM 605 O O . GLU A 1 80 ? -13.386 -10.204 16.227 1.00 92.88 80 GLU A O 1
ATOM 610 N N . GLY A 1 81 ? -13.602 -8.624 14.657 1.00 90.50 81 GLY A N 1
ATOM 611 C CA . GLY A 1 81 ? -12.481 -7.800 15.077 1.00 90.50 81 GLY A CA 1
ATOM 612 C C . GLY A 1 81 ? -11.114 -8.312 14.625 1.00 90.50 81 GLY A C 1
ATOM 613 O O . GLY A 1 81 ? -10.096 -7.800 15.098 1.00 90.50 81 GLY A O 1
ATOM 614 N N . GLN A 1 82 ? -11.082 -9.283 13.717 1.00 95.06 82 GLN A N 1
ATOM 615 C CA . GLN A 1 82 ? -9.873 -9.742 13.055 1.00 95.06 82 GLN A CA 1
ATOM 616 C C . GLN A 1 82 ? -9.461 -8.746 11.975 1.00 95.06 82 GLN A C 1
ATOM 618 O O . GLN A 1 82 ? -10.295 -8.126 11.309 1.00 95.06 82 GLN A O 1
ATOM 623 N N . TYR A 1 83 ? -8.151 -8.590 11.798 1.00 96.56 83 TYR A N 1
ATOM 624 C CA . TYR A 1 83 ? -7.616 -7.706 10.778 1.00 96.56 83 TYR A CA 1
ATOM 625 C C . TYR A 1 83 ? -7.101 -8.492 9.578 1.00 96.56 83 TYR A C 1
ATOM 627 O O . TYR A 1 83 ? -6.455 -9.537 9.700 1.00 96.56 83 TYR A O 1
ATOM 635 N N . PHE A 1 84 ? -7.357 -7.922 8.411 1.00 97.31 84 PHE A N 1
ATOM 636 C CA . PHE A 1 84 ? -6.954 -8.398 7.104 1.00 97.31 84 PHE A CA 1
ATOM 637 C C . PHE A 1 84 ? -6.311 -7.259 6.326 1.00 97.31 84 PHE A C 1
ATOM 639 O O . PHE A 1 84 ? -6.497 -6.077 6.623 1.00 97.31 84 PHE A O 1
ATOM 646 N N . VAL A 1 85 ? -5.577 -7.625 5.286 1.00 97.75 85 VAL A N 1
ATOM 647 C CA . VAL A 1 85 ? -5.061 -6.692 4.295 1.00 97.75 85 VAL A CA 1
ATOM 648 C C . VAL A 1 85 ? -5.643 -7.065 2.947 1.00 97.75 85 VAL A C 1
ATOM 650 O O . VAL A 1 85 ? -5.411 -8.165 2.449 1.00 97.75 85 VAL A O 1
ATOM 653 N N . ASP A 1 86 ? -6.369 -6.133 2.348 1.00 97.06 86 ASP A N 1
ATOM 654 C CA . ASP A 1 86 ? -6.855 -6.267 0.985 1.00 97.06 86 ASP A CA 1
ATOM 655 C C . ASP A 1 86 ? -5.788 -5.710 0.030 1.00 97.06 86 ASP A C 1
ATOM 657 O O . ASP A 1 86 ? -5.479 -4.514 0.030 1.00 97.06 86 ASP A O 1
ATOM 661 N N . GLU A 1 87 ? -5.197 -6.591 -0.776 1.00 96.75 87 GLU A N 1
ATOM 662 C CA . GLU A 1 87 ? -4.233 -6.262 -1.827 1.00 96.75 87 GLU A CA 1
ATOM 663 C C . GLU A 1 87 ? -4.942 -6.179 -3.182 1.00 96.75 87 GLU A C 1
ATOM 665 O O . GLU A 1 87 ? -5.530 -7.150 -3.646 1.00 96.75 87 GLU A O 1
ATOM 670 N N . THR A 1 88 ? -4.873 -5.031 -3.851 1.00 96.00 88 THR A N 1
ATOM 671 C CA . THR A 1 88 ? -5.514 -4.813 -5.161 1.00 96.00 88 THR A CA 1
ATOM 672 C C . THR A 1 88 ? -4.508 -4.251 -6.164 1.00 96.00 88 THR A C 1
ATOM 674 O O . THR A 1 88 ? -3.639 -3.469 -5.787 1.00 96.00 88 THR A O 1
ATOM 677 N N . ILE A 1 89 ? -4.607 -4.631 -7.442 1.00 94.00 89 ILE A N 1
ATOM 678 C CA . ILE A 1 89 ? -3.792 -4.073 -8.536 1.00 94.00 89 ILE A CA 1
ATOM 679 C C . ILE A 1 89 ? -4.656 -3.126 -9.362 1.00 94.00 89 ILE A C 1
ATOM 681 O O . ILE A 1 89 ? -5.547 -3.561 -10.088 1.00 94.00 89 ILE A O 1
ATOM 685 N N . GLY A 1 90 ? -4.401 -1.830 -9.252 1.00 88.50 90 GLY A N 1
ATOM 686 C CA . GLY A 1 90 ? -5.270 -0.803 -9.805 1.00 88.50 90 GLY A CA 1
ATOM 687 C C . GLY A 1 90 ? -6.668 -0.784 -9.173 1.00 88.50 90 GLY A C 1
ATOM 688 O O . GLY A 1 90 ? -6.996 -1.610 -8.324 1.00 88.50 90 GLY A O 1
ATOM 689 N N . PRO A 1 91 ? -7.518 0.178 -9.557 1.00 83.88 91 PRO A N 1
ATOM 690 C CA . PRO A 1 91 ? -8.815 0.387 -8.910 1.00 83.88 91 PRO A CA 1
ATOM 691 C C . PRO A 1 91 ? -9.898 -0.619 -9.330 1.00 83.88 91 PRO A C 1
ATOM 693 O O . PRO A 1 91 ? -10.909 -0.737 -8.646 1.00 83.88 91 PRO A O 1
ATOM 696 N N . SER A 1 92 ? -9.720 -1.326 -10.450 1.00 82.81 92 SER A N 1
ATOM 697 C CA . SER A 1 92 ? -10.762 -2.181 -11.046 1.00 82.81 92 SER A CA 1
ATOM 698 C C . SER A 1 92 ? -10.541 -3.681 -10.839 1.00 82.81 92 SER A C 1
ATOM 700 O O . SER A 1 92 ? -11.327 -4.487 -11.337 1.00 82.81 92 SER A O 1
ATOM 702 N N . SER A 1 93 ? -9.479 -4.074 -10.137 1.00 88.56 93 SER A N 1
ATOM 703 C CA . SER A 1 93 ? -9.180 -5.489 -9.900 1.00 88.56 93 SER A CA 1
ATOM 704 C C . SER A 1 93 ? -9.901 -6.032 -8.673 1.00 88.56 93 SER A C 1
ATOM 706 O O . SER A 1 93 ? -10.263 -5.297 -7.756 1.00 88.56 93 SER A O 1
ATOM 708 N N . ARG A 1 94 ? -10.077 -7.356 -8.637 1.00 92.69 94 ARG A N 1
ATOM 709 C CA . ARG A 1 94 ? -10.590 -8.051 -7.451 1.00 92.69 94 ARG A CA 1
ATOM 710 C C . ARG A 1 94 ? -9.517 -8.046 -6.350 1.00 92.69 94 ARG A C 1
ATOM 712 O O . ARG A 1 94 ? -8.387 -8.434 -6.656 1.00 92.69 94 ARG A O 1
ATOM 719 N N . PRO A 1 95 ? -9.843 -7.654 -5.105 1.00 93.69 95 PRO A N 1
ATOM 720 C CA . PRO A 1 95 ? -8.885 -7.694 -4.007 1.00 93.69 95 PRO A CA 1
ATOM 721 C C . PRO A 1 95 ? -8.497 -9.126 -3.622 1.00 93.69 95 PRO A C 1
ATOM 723 O O . PRO A 1 95 ? -9.349 -10.013 -3.540 1.00 93.69 95 PRO A O 1
ATOM 726 N N . LEU A 1 96 ? -7.214 -9.333 -3.347 1.00 95.94 96 LEU A N 1
ATOM 727 C CA . LEU A 1 96 ? -6.680 -10.504 -2.666 1.00 95.94 96 LEU A CA 1
ATOM 728 C C . LEU A 1 96 ? -6.663 -10.229 -1.160 1.00 95.94 96 LEU A C 1
ATOM 730 O O . LEU A 1 96 ? -5.963 -9.328 -0.703 1.00 95.94 96 LEU A O 1
ATOM 734 N N . VAL A 1 97 ? -7.408 -11.021 -0.395 1.00 96.88 97 VAL A N 1
ATOM 735 C CA . VAL A 1 97 ? -7.482 -10.897 1.066 1.00 96.88 97 VAL A CA 1
ATOM 736 C C . VAL A 1 97 ? -6.330 -11.667 1.713 1.00 96.88 97 VAL A C 1
ATOM 738 O O . VAL A 1 97 ? -6.148 -12.855 1.447 1.00 96.88 97 VAL A O 1
ATOM 741 N N . LEU A 1 98 ? -5.565 -11.002 2.577 1.00 96.19 98 LEU A N 1
ATOM 742 C CA . LEU A 1 98 ? -4.442 -11.574 3.321 1.00 96.19 98 LEU A CA 1
ATOM 743 C C . LEU A 1 98 ? -4.724 -11.485 4.826 1.00 96.19 98 LEU A C 1
ATOM 745 O O . LEU A 1 98 ? -4.960 -10.395 5.340 1.00 96.19 98 LEU A O 1
ATOM 749 N N . GLY A 1 99 ? -4.688 -12.613 5.535 1.00 93.44 99 GLY A N 1
ATOM 750 C CA . GLY A 1 99 ? -4.974 -12.683 6.972 1.00 93.44 99 GLY A CA 1
ATOM 751 C C . GLY A 1 99 ? -5.745 -13.953 7.359 1.00 93.44 99 GLY A C 1
ATOM 752 O O . GLY A 1 99 ? -5.864 -14.857 6.525 1.00 93.44 99 GLY A O 1
ATOM 753 N N . PRO A 1 100 ? -6.269 -14.026 8.595 1.00 94.62 100 PRO A N 1
ATOM 754 C CA . PRO A 1 100 ? -6.262 -12.969 9.616 1.00 94.62 100 PRO A CA 1
ATOM 755 C C . PRO A 1 100 ? -4.879 -12.755 10.248 1.00 94.62 100 PRO A C 1
ATOM 757 O O . PRO A 1 100 ? -4.057 -13.669 10.282 1.00 94.62 100 PRO A O 1
ATOM 760 N N . MET A 1 101 ? -4.618 -11.551 10.759 1.00 95.31 101 MET A N 1
ATOM 761 C CA . MET A 1 101 ? -3.412 -11.242 11.539 1.00 95.31 101 MET A CA 1
ATOM 762 C C . MET A 1 101 ? -3.703 -10.255 12.687 1.00 95.31 101 MET A C 1
ATOM 764 O O . MET A 1 101 ? -4.729 -9.567 12.662 1.00 95.31 101 MET A O 1
ATOM 768 N N . PRO A 1 102 ? -2.842 -10.178 13.720 1.00 95.06 102 PRO A N 1
ATOM 769 C CA . PRO A 1 102 ? -3.034 -9.264 14.844 1.00 95.06 102 PRO A CA 1
ATOM 770 C C . PRO A 1 102 ? -2.999 -7.788 14.427 1.00 95.06 102 PRO A C 1
ATOM 772 O O . PRO A 1 102 ? -2.197 -7.394 13.581 1.00 95.06 102 PRO A O 1
ATOM 775 N N . ARG A 1 103 ? -3.788 -6.935 15.102 1.00 93.69 103 ARG A N 1
ATOM 776 C CA . ARG A 1 103 ? -3.848 -5.477 14.844 1.00 93.69 103 ARG A CA 1
ATOM 777 C C . ARG A 1 103 ? -2.468 -4.821 14.759 1.00 93.69 103 ARG A C 1
ATOM 779 O O . ARG A 1 103 ? -2.226 -3.995 13.886 1.00 93.69 103 ARG A O 1
ATOM 786 N N . HIS A 1 104 ? -1.579 -5.175 15.685 1.00 93.75 104 HIS A N 1
ATOM 787 C CA . HIS A 1 104 ? -0.255 -4.564 15.795 1.00 93.75 104 HIS A CA 1
ATOM 788 C C . HIS A 1 104 ? 0.697 -4.966 14.654 1.00 93.75 104 HIS A C 1
ATOM 790 O O . HIS A 1 104 ? 1.697 -4.288 14.441 1.00 93.75 104 HIS A O 1
ATOM 796 N N . GLU A 1 105 ? 0.386 -6.027 13.902 1.00 95.62 105 GLU A N 1
ATOM 797 C CA . GLU A 1 105 ? 1.205 -6.498 12.779 1.00 95.62 105 GLU A CA 1
ATOM 798 C C . GLU A 1 105 ? 0.795 -5.874 11.440 1.00 95.62 105 GLU A C 1
ATOM 800 O O . GLU A 1 105 ? 1.622 -5.780 10.537 1.00 95.62 105 GLU A O 1
ATOM 805 N N . ILE A 1 106 ? -0.447 -5.397 11.305 1.00 96.31 106 ILE A N 1
ATOM 806 C CA . ILE A 1 106 ? -1.022 -4.928 10.031 1.00 96.31 106 ILE A CA 1
ATOM 807 C C . ILE A 1 106 ? -0.194 -3.824 9.377 1.00 96.31 106 ILE A C 1
ATOM 809 O O . ILE A 1 106 ? 0.128 -3.905 8.191 1.00 96.31 106 ILE A O 1
ATOM 813 N N . VAL A 1 107 ? 0.162 -2.796 10.150 1.00 96.12 107 VAL A N 1
ATOM 814 C CA . VAL A 1 107 ? 0.938 -1.655 9.644 1.00 96.12 107 VAL A CA 1
ATOM 815 C C . VAL A 1 107 ? 2.301 -2.135 9.152 1.00 96.12 107 VAL A C 1
ATOM 817 O O . VAL A 1 107 ? 2.667 -1.881 8.006 1.00 96.12 107 VAL A O 1
ATOM 820 N N . GLY A 1 108 ? 3.007 -2.921 9.972 1.00 96.69 108 GLY A N 1
ATOM 821 C CA . GLY A 1 108 ? 4.308 -3.484 9.610 1.00 96.69 108 GLY A CA 1
ATOM 822 C C . GLY A 1 108 ? 4.239 -4.416 8.396 1.00 96.69 108 GLY A C 1
ATOM 823 O O . GLY A 1 108 ? 5.130 -4.400 7.547 1.00 96.69 108 GLY A O 1
ATOM 824 N N . PHE A 1 109 ? 3.161 -5.189 8.264 1.00 97.56 109 PHE A N 1
ATOM 825 C CA . PHE A 1 109 ? 2.928 -6.061 7.117 1.00 97.56 109 PHE A CA 1
ATOM 826 C C . PHE A 1 109 ? 2.735 -5.263 5.821 1.00 97.56 109 PHE A C 1
ATOM 828 O O . PHE A 1 109 ? 3.359 -5.568 4.798 1.00 97.56 109 PHE A O 1
ATOM 835 N N . ILE A 1 110 ? 1.900 -4.220 5.861 1.00 97.88 110 ILE A N 1
ATOM 836 C CA . ILE A 1 110 ? 1.662 -3.330 4.719 1.00 97.88 110 ILE A CA 1
ATOM 837 C C . ILE A 1 110 ? 2.954 -2.589 4.340 1.00 97.88 110 ILE A C 1
ATOM 839 O O . ILE A 1 110 ? 3.292 -2.502 3.157 1.00 97.88 110 ILE A O 1
ATOM 843 N N . ASP A 1 111 ? 3.724 -2.134 5.328 1.00 97.88 111 ASP A N 1
ATOM 844 C CA . ASP A 1 111 ? 5.023 -1.486 5.126 1.00 97.88 111 ASP A CA 1
ATOM 845 C C . ASP A 1 111 ? 6.034 -2.404 4.448 1.00 97.88 111 ASP A C 1
ATOM 847 O O . ASP A 1 111 ? 6.687 -2.019 3.473 1.00 97.88 111 ASP A O 1
ATOM 851 N N . ALA A 1 112 ? 6.138 -3.647 4.915 1.00 97.88 112 ALA A N 1
ATOM 852 C CA . ALA A 1 112 ? 7.032 -4.634 4.330 1.00 97.88 112 ALA A CA 1
ATOM 853 C C . ALA A 1 112 ? 6.663 -4.944 2.868 1.00 97.88 112 ALA A C 1
ATOM 855 O O . ALA A 1 112 ? 7.552 -5.065 2.014 1.00 97.88 112 ALA A O 1
ATOM 856 N N . ARG A 1 113 ? 5.362 -5.041 2.561 1.00 96.88 113 ARG A N 1
ATOM 857 C CA . ARG A 1 113 ? 4.837 -5.218 1.196 1.00 96.88 113 ARG A CA 1
ATOM 858 C C . ARG A 1 113 ? 5.201 -4.041 0.292 1.00 96.88 113 ARG A C 1
ATOM 860 O O . ARG A 1 113 ? 5.742 -4.277 -0.792 1.00 96.88 113 ARG A O 1
ATOM 867 N N . GLU A 1 114 ? 4.965 -2.805 0.735 1.00 97.75 114 GLU A N 1
ATOM 868 C CA . GLU A 1 114 ? 5.305 -1.602 -0.037 1.00 97.75 114 GLU A CA 1
ATOM 869 C C . GLU A 1 114 ? 6.808 -1.530 -0.302 1.00 97.75 114 GLU A C 1
ATOM 871 O O . GLU A 1 114 ? 7.216 -1.429 -1.461 1.00 97.75 114 GLU A O 1
ATOM 876 N N . ALA A 1 115 ? 7.636 -1.706 0.730 1.00 97.94 115 ALA A N 1
ATOM 877 C CA . ALA A 1 115 ? 9.086 -1.645 0.597 1.00 97.94 115 ALA A CA 1
ATOM 878 C C . ALA A 1 115 ? 9.623 -2.748 -0.332 1.00 97.94 115 ALA A C 1
ATOM 880 O O . ALA A 1 115 ? 10.528 -2.521 -1.140 1.00 97.94 115 ALA A O 1
ATOM 881 N N . SER A 1 116 ? 9.056 -3.956 -0.258 1.00 97.44 116 SER A N 1
ATOM 882 C CA . SER A 1 116 ? 9.386 -5.054 -1.172 1.00 97.44 116 SER A CA 1
ATOM 883 C C . SER A 1 116 ? 8.992 -4.739 -2.616 1.00 97.44 116 SER A C 1
ATOM 885 O O . SER A 1 116 ? 9.776 -4.963 -3.542 1.00 97.44 116 SER A O 1
ATOM 887 N N . ALA A 1 117 ? 7.795 -4.190 -2.836 1.00 96.31 117 ALA A N 1
ATOM 888 C CA . ALA A 1 117 ? 7.361 -3.761 -4.160 1.00 96.31 117 ALA A CA 1
ATOM 889 C C . ALA A 1 117 ? 8.258 -2.643 -4.707 1.00 96.31 117 ALA A C 1
ATOM 891 O O . ALA A 1 117 ? 8.694 -2.737 -5.853 1.00 96.31 117 ALA A O 1
ATOM 892 N N . ARG A 1 118 ? 8.608 -1.645 -3.883 1.00 96.44 118 ARG A N 1
ATOM 893 C CA . ARG A 1 118 ? 9.540 -0.559 -4.219 1.00 96.44 118 ARG A CA 1
ATOM 894 C C . ARG A 1 118 ? 10.876 -1.099 -4.706 1.00 96.44 118 ARG A C 1
ATOM 896 O O . ARG A 1 118 ? 11.301 -0.744 -5.798 1.00 96.44 118 ARG A O 1
ATOM 903 N N . ARG A 1 119 ? 11.505 -1.997 -3.940 1.00 97.25 119 ARG A N 1
ATOM 904 C CA . ARG A 1 119 ? 12.788 -2.612 -4.319 1.00 97.25 119 ARG A CA 1
ATOM 905 C C . ARG A 1 119 ? 12.698 -3.353 -5.651 1.00 97.25 119 ARG A C 1
ATOM 907 O O . ARG A 1 119 ? 13.580 -3.194 -6.487 1.00 97.25 119 ARG A O 1
ATOM 914 N N . ARG A 1 120 ? 11.629 -4.128 -5.867 1.00 95.44 120 ARG A N 1
ATOM 915 C CA . ARG A 1 120 ? 11.407 -4.847 -7.135 1.00 95.44 120 ARG A CA 1
ATOM 916 C C . ARG A 1 120 ? 11.217 -3.892 -8.312 1.00 95.44 120 ARG A C 1
ATOM 918 O O . ARG A 1 120 ? 11.778 -4.131 -9.374 1.00 95.44 120 ARG A O 1
ATOM 925 N N . PHE A 1 121 ? 10.467 -2.810 -8.120 1.00 94.31 121 PHE A N 1
ATOM 926 C CA . PHE A 1 121 ? 10.271 -1.794 -9.150 1.00 94.31 121 PHE A CA 1
ATOM 927 C C . PHE A 1 121 ? 11.574 -1.069 -9.497 1.00 94.31 121 PHE A C 1
ATOM 929 O O . PHE A 1 121 ? 11.886 -0.906 -10.670 1.00 94.31 121 PHE A O 1
ATOM 936 N N . GLU A 1 122 ? 12.359 -0.678 -8.495 1.00 94.75 122 GLU A N 1
ATOM 937 C CA . GLU A 1 122 ? 13.658 -0.035 -8.710 1.00 94.75 122 GLU A CA 1
ATOM 938 C C . GLU A 1 122 ? 14.650 -0.974 -9.409 1.00 94.75 122 GLU A C 1
ATOM 940 O O . GLU A 1 122 ? 15.324 -0.559 -10.349 1.00 94.75 122 GLU A O 1
ATOM 945 N N . ALA A 1 123 ? 14.690 -2.254 -9.024 1.00 93.94 123 ALA A N 1
ATOM 946 C CA . ALA A 1 123 ? 15.492 -3.260 -9.715 1.00 93.94 123 ALA A CA 1
ATOM 947 C C . ALA A 1 123 ? 15.078 -3.405 -11.189 1.00 93.94 123 ALA A C 1
ATOM 949 O O . ALA A 1 123 ? 15.937 -3.374 -12.067 1.00 93.94 123 ALA A O 1
ATOM 950 N N . LEU A 1 124 ? 13.771 -3.482 -11.464 1.00 91.31 124 LEU A N 1
ATOM 951 C CA . LEU A 1 124 ? 13.238 -3.561 -12.825 1.00 91.31 124 LEU A CA 1
ATOM 952 C C . LEU A 1 124 ? 13.570 -2.309 -13.645 1.00 91.31 124 LEU A C 1
ATOM 954 O O . LEU A 1 124 ? 13.986 -2.410 -14.795 1.00 91.31 124 LEU A O 1
ATOM 958 N N . LYS A 1 125 ? 13.422 -1.122 -13.052 1.00 90.56 125 LYS A N 1
ATOM 959 C CA . LYS A 1 125 ? 13.783 0.146 -13.691 1.00 90.56 125 LYS A CA 1
ATOM 960 C C . LYS A 1 125 ? 15.266 0.162 -14.057 1.00 90.56 125 LYS A C 1
ATOM 962 O O . LYS A 1 125 ? 15.610 0.544 -15.174 1.00 90.56 125 LYS A O 1
ATOM 967 N N . ASN A 1 126 ? 16.135 -0.275 -13.147 1.00 92.00 126 ASN A N 1
ATOM 968 C CA . ASN A 1 126 ? 17.572 -0.358 -13.396 1.00 92.00 126 ASN A CA 1
ATOM 969 C C . ASN A 1 126 ? 17.892 -1.380 -14.497 1.00 92.00 126 ASN A C 1
ATOM 971 O O . ASN A 1 126 ? 18.699 -1.082 -15.371 1.00 92.00 126 ASN A O 1
ATOM 975 N N . GLU A 1 127 ? 17.221 -2.534 -14.517 1.00 92.50 127 GLU A N 1
ATOM 976 C CA . GLU A 1 127 ? 17.356 -3.523 -15.594 1.00 92.50 127 GLU A CA 1
ATOM 977 C C . GLU A 1 127 ? 16.950 -2.947 -16.959 1.00 92.50 127 GLU A C 1
ATOM 979 O O . GLU A 1 127 ? 17.663 -3.139 -17.940 1.00 92.50 127 GLU A O 1
ATOM 984 N N . MET A 1 128 ? 15.847 -2.196 -17.028 1.00 88.31 128 MET A N 1
ATOM 985 C CA . MET A 1 128 ? 15.387 -1.560 -18.269 1.00 88.31 128 MET A CA 1
ATOM 986 C C . MET A 1 128 ? 16.291 -0.408 -18.719 1.00 88.31 128 MET A C 1
ATOM 988 O O . MET A 1 128 ? 16.468 -0.199 -19.915 1.00 88.31 128 MET A O 1
ATOM 992 N N . THR A 1 129 ? 16.858 0.343 -17.772 1.00 86.25 129 THR A N 1
ATOM 993 C CA . THR A 1 129 ? 17.680 1.529 -18.065 1.00 86.25 129 THR A CA 1
ATOM 994 C C . THR A 1 129 ? 19.099 1.143 -18.469 1.00 86.25 129 THR A C 1
ATOM 996 O O . THR A 1 129 ? 19.664 1.732 -19.385 1.00 86.25 129 THR A O 1
ATOM 999 N N . PHE A 1 130 ? 19.679 0.154 -17.791 1.00 75.88 130 PHE A N 1
ATOM 1000 C CA . PHE A 1 130 ? 21.075 -0.242 -17.982 1.00 75.88 130 PHE A CA 1
ATOM 1001 C C . PHE A 1 130 ? 21.234 -1.542 -18.774 1.00 75.88 130 PHE A C 1
ATOM 1003 O O . PHE A 1 130 ? 22.359 -1.916 -19.094 1.00 75.88 130 PHE A O 1
ATOM 1010 N N . GLY A 1 131 ? 20.118 -2.184 -19.135 1.00 66.25 131 GLY A N 1
ATOM 1011 C CA . GLY A 1 131 ? 20.073 -3.419 -19.901 1.00 66.25 131 GLY A CA 1
ATOM 1012 C C . GLY A 1 131 ? 20.596 -4.610 -19.100 1.00 66.25 131 GLY A C 1
ATOM 1013 O O . GLY A 1 131 ? 21.710 -4.615 -18.576 1.00 66.25 131 GLY A O 1
ATOM 1014 N N . LYS A 1 132 ? 19.837 -5.704 -19.068 1.00 62.75 132 LYS A N 1
ATOM 1015 C CA . LYS A 1 132 ? 20.437 -7.011 -18.796 1.00 62.75 132 LYS A CA 1
ATOM 1016 C C . LYS A 1 132 ? 21.402 -7.289 -19.949 1.00 62.75 132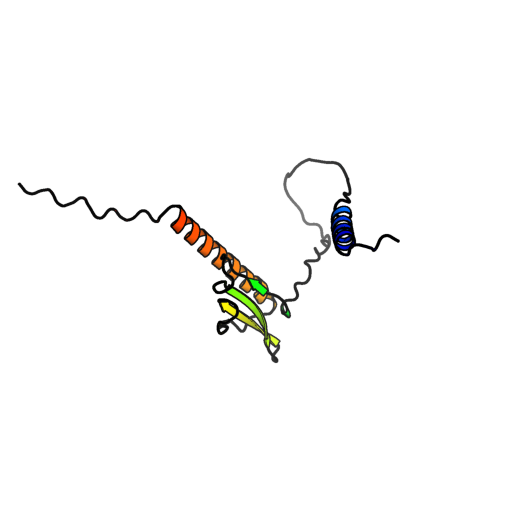 LYS A C 1
ATOM 1018 O O . LYS A 1 132 ? 20.953 -7.477 -21.077 1.00 62.75 132 LYS A O 1
ATOM 1023 N N . ARG A 1 133 ? 22.716 -7.257 -19.696 1.00 58.09 133 ARG A N 1
ATOM 1024 C CA . ARG A 1 133 ? 23.740 -7.663 -20.673 1.00 58.09 133 ARG A CA 1
ATOM 1025 C C . ARG A 1 133 ? 23.307 -9.023 -21.233 1.00 58.09 133 ARG A C 1
ATOM 1027 O O . ARG A 1 133 ? 23.248 -9.992 -20.476 1.00 58.09 133 ARG A O 1
ATOM 1034 N N . MET A 1 134 ? 22.907 -9.073 -22.506 1.00 55.66 134 MET A N 1
ATOM 1035 C CA . MET A 1 134 ? 22.571 -10.331 -23.172 1.00 55.66 134 MET A CA 1
ATOM 1036 C C . MET A 1 134 ? 23.786 -11.263 -23.017 1.00 55.66 134 MET A C 1
ATOM 1038 O O . MET A 1 134 ? 24.913 -10.790 -23.193 1.00 55.66 134 MET A O 1
ATOM 1042 N N . PRO A 1 135 ? 23.615 -12.542 -22.639 1.00 60.59 135 PRO A N 1
ATOM 1043 C CA . PRO A 1 135 ? 24.698 -13.500 -22.790 1.00 60.59 135 PRO A CA 1
ATOM 1044 C C . PRO A 1 135 ? 25.060 -13.557 -24.278 1.00 60.59 135 PRO A C 1
ATOM 1046 O O . PRO A 1 135 ? 24.184 -13.729 -25.124 1.00 60.59 135 PRO A O 1
ATOM 1049 N N . ASP A 1 136 ? 26.337 -13.328 -24.563 1.00 57.75 136 ASP A N 1
ATOM 1050 C CA . ASP A 1 136 ? 26.932 -13.344 -25.896 1.00 57.75 136 ASP A CA 1
ATOM 1051 C C . ASP A 1 136 ? 26.804 -14.770 -26.460 1.00 57.75 136 ASP A C 1
ATOM 1053 O O . ASP A 1 136 ? 27.530 -15.677 -26.053 1.00 57.75 136 ASP A O 1
ATOM 1057 N N . TYR A 1 137 ? 25.802 -15.002 -27.308 1.00 60.66 137 TYR A N 1
ATOM 1058 C CA . TYR A 1 137 ? 25.613 -16.253 -28.043 1.00 60.66 137 TYR A CA 1
ATOM 1059 C C . TYR A 1 137 ? 26.249 -16.110 -29.429 1.00 60.66 137 TYR A C 1
ATOM 1061 O O . TYR A 1 137 ? 25.535 -16.198 -30.411 1.00 60.66 137 TYR A O 1
ATOM 1069 N N . ASP A 1 138 ? 27.553 -15.838 -29.532 1.00 63.41 138 ASP A N 1
ATOM 1070 C CA . ASP A 1 138 ? 28.292 -16.026 -30.792 1.00 63.41 138 ASP A CA 1
ATOM 1071 C C . ASP A 1 138 ? 29.814 -15.904 -30.602 1.00 63.41 138 ASP A C 1
ATOM 1073 O O . ASP A 1 138 ? 30.397 -14.841 -30.824 1.00 63.41 138 ASP A O 1
ATOM 1077 N N . ARG A 1 139 ? 30.503 -17.012 -30.264 1.00 58.47 139 ARG A N 1
ATOM 1078 C CA . ARG A 1 139 ? 31.894 -17.206 -30.732 1.00 58.47 139 ARG A CA 1
ATOM 1079 C C . ARG A 1 139 ? 32.466 -18.629 -30.666 1.00 58.47 139 ARG A C 1
ATOM 1081 O O . ARG A 1 139 ? 33.627 -18.776 -30.317 1.00 58.47 139 ARG A O 1
ATOM 1088 N N . GLU A 1 140 ? 31.740 -19.667 -31.074 1.00 56.47 140 GLU A N 1
ATOM 1089 C CA . GLU A 1 140 ? 32.373 -20.977 -31.347 1.00 56.47 140 GLU A CA 1
ATOM 1090 C C . GLU A 1 140 ? 31.798 -21.625 -32.614 1.00 56.47 140 GLU A C 1
ATOM 1092 O O . GLU A 1 140 ? 31.236 -22.711 -32.601 1.00 56.47 140 GLU A O 1
ATOM 1097 N N . ALA A 1 141 ? 31.942 -20.930 -33.742 1.00 58.88 141 ALA A N 1
ATOM 1098 C CA . ALA A 1 141 ? 31.793 -21.514 -35.072 1.00 58.88 141 ALA A CA 1
ATOM 1099 C C . ALA A 1 141 ? 32.892 -20.960 -35.988 1.00 58.88 141 ALA A C 1
ATOM 1101 O O . ALA A 1 141 ? 32.637 -20.138 -36.859 1.00 58.88 141 ALA A O 1
ATOM 1102 N N . ASN A 1 142 ? 34.146 -21.330 -35.720 1.00 54.44 142 ASN A N 1
ATOM 1103 C CA . ASN A 1 142 ? 35.184 -21.397 -36.751 1.00 54.44 142 ASN A CA 1
ATOM 1104 C C . ASN A 1 142 ? 36.434 -22.065 -36.181 1.00 54.44 142 ASN A C 1
ATOM 1106 O O . ASN A 1 142 ? 37.305 -21.419 -35.602 1.00 54.44 142 ASN A O 1
ATOM 1110 N N . GLY A 1 143 ? 36.487 -23.380 -36.343 1.00 54.84 143 GLY A N 1
ATOM 1111 C CA . GLY A 1 143 ? 37.625 -24.202 -35.968 1.00 54.84 143 GLY A CA 1
ATOM 1112 C C . GLY A 1 143 ? 37.685 -25.486 -36.781 1.00 54.84 143 GLY A C 1
ATOM 1113 O O . GLY A 1 143 ? 38.024 -26.513 -36.219 1.00 54.84 143 GLY A O 1
ATOM 1114 N N . GLU A 1 144 ? 37.339 -25.443 -38.069 1.00 51.44 144 GLU A N 1
ATOM 1115 C CA . GLU A 1 144 ? 37.578 -26.553 -38.998 1.00 51.44 144 GLU A CA 1
ATOM 1116 C C . GLU A 1 144 ? 37.971 -26.005 -40.373 1.00 51.44 144 GLU A C 1
ATOM 1118 O O . GLU A 1 144 ? 37.124 -25.530 -41.131 1.00 51.44 144 GLU A O 1
ATOM 1123 N N . SER A 1 145 ? 39.274 -26.039 -40.669 1.00 48.00 145 SER A N 1
ATOM 1124 C CA . SER A 1 145 ? 39.879 -26.263 -41.996 1.00 48.00 145 SER A CA 1
ATOM 1125 C C . SER A 1 145 ? 41.382 -26.469 -41.842 1.00 48.00 145 SER A C 1
ATOM 1127 O O . SER A 1 145 ? 42.028 -25.594 -41.224 1.00 48.00 145 SER A O 1
#

Sequence (145 aa):
MTQNDPTDHALAAIASILDHSHEKPDSKAEVVPLTEVAAAAVAREPAVLTPEIDVDSYSKLGPGPLDAIRFRWTARRDDEGQYFVDETIGPSSRPLVLGPMPRHEIVGFIDAREASARRRFEALKNEMTFGKRMPDYDREANGES

pLDDT: mean 76.33, std 21.27, range [33.5, 97.94]

Radius of gyration: 27.6 Å; chains: 1; bounding box: 58×77×78 Å

Foldseek 3Di:
DDDPDVVVVVVVVVVVVVVVPDDDDDDDDDDDDDDDDDDDDDDPDPPPPPPPDPLQADKDWADDDDLQQIWIWHWHADPVRFIWIFIAGHDPGDTDIGDRDDSVCSNVVNVVVRVVRHVVVVVVVCCVVVPPPPPPPDDDPDDDD